Protein AF-A0A7S4HPI3-F1 (afdb_monomer_lite)

InterPro domains:
  IPR027353 NET domain [PF17035] (14-77)
  IPR027353 NET domain [PS51525] (5-86)
  IPR038336 NET domain superfamily [G3DSA:1.20.1270.220] (9-86)

Sequence (99 aa):
MAAASRSGAGEAREMSFEEKQTLSGGINRLTSNNLSKVVKIIKQNMPSLGQDSEEIEVDLAALDNGTLWKLQQFVDSCAATKKRPKKSTPTPQSRQQQI

Organism: NCBI:txid72548

Structure (mmCIF, N/CA/C/O backbone):
data_AF-A0A7S4HPI3-F1
#
_entry.id   AF-A0A7S4HPI3-F1
#
loop_
_atom_site.group_PDB
_atom_site.id
_atom_site.type_symbol
_atom_site.label_atom_id
_atom_site.label_alt_id
_atom_site.label_comp_id
_atom_site.label_asym_id
_atom_site.label_entity_id
_atom_site.label_seq_id
_atom_site.pdbx_PDB_ins_code
_atom_site.Cartn_x
_atom_site.Cartn_y
_atom_site.Cartn_z
_atom_site.occupancy
_atom_site.B_iso_or_equiv
_atom_site.auth_seq_id
_atom_site.auth_comp_id
_atom_site.auth_asym_id
_atom_site.auth_atom_id
_atom_site.pdbx_PDB_model_num
ATOM 1 N N . MET A 1 1 ? -7.655 -14.524 -29.773 1.00 34.19 1 MET A N 1
ATOM 2 C CA . MET A 1 1 ? -7.525 -14.540 -28.297 1.00 34.19 1 MET A CA 1
ATOM 3 C C . MET A 1 1 ? -7.295 -13.093 -27.867 1.00 34.19 1 MET A C 1
ATOM 5 O O . MET A 1 1 ? -6.400 -12.486 -28.427 1.00 34.19 1 MET A O 1
ATOM 9 N N . ALA A 1 2 ? -8.304 -12.416 -27.298 1.00 33.03 2 ALA A N 1
ATOM 10 C CA . ALA A 1 2 ? -8.433 -12.090 -25.859 1.00 33.03 2 ALA A CA 1
ATOM 11 C C . ALA A 1 2 ? -7.208 -11.303 -25.325 1.00 33.03 2 ALA A C 1
ATOM 13 O O . ALA A 1 2 ? -6.097 -11.771 -25.497 1.00 33.03 2 ALA A O 1
ATOM 14 N N . ALA A 1 3 ? -7.291 -10.138 -24.678 1.00 34.38 3 ALA A N 1
ATOM 15 C CA . ALA A 1 3 ? -8.386 -9.484 -23.975 1.00 34.38 3 ALA A CA 1
ATOM 16 C C . ALA A 1 3 ? -8.154 -7.957 -23.891 1.00 34.38 3 ALA A C 1
ATOM 18 O O . ALA A 1 3 ? -7.074 -7.451 -24.171 1.00 34.38 3 ALA A O 1
ATOM 19 N N . ALA A 1 4 ? -9.218 -7.252 -23.514 1.00 38.00 4 ALA A N 1
ATOM 20 C CA . ALA A 1 4 ? -9.352 -5.806 -23.418 1.00 38.00 4 ALA A CA 1
ATOM 21 C C . ALA A 1 4 ? -8.195 -5.072 -22.712 1.00 38.00 4 ALA A C 1
ATOM 23 O O . ALA A 1 4 ? -7.947 -5.292 -21.526 1.00 38.00 4 ALA A O 1
ATOM 24 N N . SER A 1 5 ? -7.620 -4.085 -23.403 1.00 42.44 5 SER A N 1
ATOM 25 C CA . SER A 1 5 ? -6.871 -2.972 -22.813 1.00 42.44 5 SER A CA 1
ATOM 26 C C . SER A 1 5 ? -7.828 -2.107 -21.992 1.00 42.44 5 SER A C 1
ATOM 28 O O . SER A 1 5 ? -8.375 -1.110 -22.463 1.00 42.44 5 SER A O 1
ATOM 30 N N . ARG A 1 6 ? -8.123 -2.539 -20.768 1.00 54.84 6 ARG A N 1
ATOM 31 C CA . ARG A 1 6 ? -8.726 -1.678 -19.756 1.00 54.84 6 ARG A CA 1
ATOM 32 C C . ARG A 1 6 ? -7.605 -1.169 -18.868 1.00 54.84 6 ARG A C 1
ATOM 34 O O . ARG A 1 6 ? -6.909 -1.983 -18.272 1.00 54.84 6 ARG A O 1
ATOM 41 N N . SER A 1 7 ? -7.602 0.148 -18.684 1.00 54.22 7 SER A N 1
ATOM 42 C CA . SER A 1 7 ? -6.818 0.928 -17.713 1.00 54.22 7 SER A CA 1
ATOM 43 C C . SER A 1 7 ? -5.562 1.562 -18.313 1.00 54.22 7 SER A C 1
ATOM 45 O O . SER A 1 7 ? -4.898 0.978 -19.157 1.00 54.22 7 SER A O 1
ATOM 47 N N . GLY A 1 8 ? -5.339 2.834 -17.974 1.00 45.81 8 GLY A N 1
ATOM 48 C CA . GLY A 1 8 ? -4.198 3.597 -18.477 1.00 45.81 8 GLY A CA 1
ATOM 49 C C . GLY A 1 8 ? -4.245 5.097 -18.190 1.00 45.81 8 GLY A C 1
ATOM 50 O O . GLY A 1 8 ? -3.201 5.722 -18.068 1.00 45.81 8 GLY A O 1
ATOM 51 N N . ALA A 1 9 ? -5.424 5.695 -17.984 1.00 47.50 9 ALA A N 1
ATOM 52 C CA . ALA A 1 9 ? -5.489 7.120 -17.627 1.00 47.50 9 ALA A CA 1
ATOM 53 C C . ALA A 1 9 ? -4.990 7.418 -16.191 1.00 47.50 9 ALA A C 1
ATOM 55 O O . ALA A 1 9 ? -4.723 8.570 -15.869 1.00 47.50 9 ALA A O 1
ATOM 56 N N . GLY A 1 10 ? -4.857 6.391 -15.337 1.00 51.06 10 GLY A N 1
ATOM 57 C CA . GLY A 1 10 ? -4.271 6.491 -13.991 1.00 51.06 10 GLY A CA 1
ATOM 58 C C . GLY A 1 10 ? -2.860 5.901 -13.861 1.00 51.06 10 GLY A C 1
ATOM 59 O O . GLY A 1 10 ? -2.102 6.348 -13.012 1.00 51.06 10 G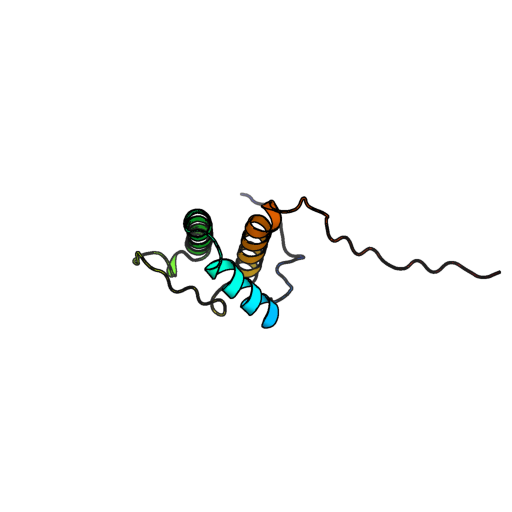LY A O 1
ATOM 60 N N . GLU A 1 11 ? -2.479 4.949 -14.720 1.00 54.19 11 GLU A N 1
ATOM 61 C CA . GLU A 1 11 ? -1.146 4.312 -14.716 1.00 54.19 11 GLU A CA 1
ATOM 62 C C . GLU A 1 11 ? -0.041 5.215 -15.282 1.00 54.19 11 GLU A C 1
ATOM 64 O O . GLU A 1 11 ? 1.133 4.975 -15.019 1.00 54.19 11 GLU A O 1
ATOM 69 N N . ALA A 1 12 ? -0.396 6.277 -16.011 1.00 57.16 12 ALA A N 1
ATOM 70 C CA . ALA A 1 12 ? 0.571 7.218 -16.577 1.00 57.16 12 ALA A CA 1
ATOM 71 C C . ALA A 1 12 ? 1.137 8.227 -15.558 1.00 57.16 12 ALA A C 1
ATOM 73 O O . ALA A 1 12 ? 2.157 8.855 -15.830 1.00 57.16 12 ALA A O 1
ATOM 74 N N . ARG A 1 13 ? 0.482 8.426 -14.404 1.00 71.62 13 ARG A N 1
ATOM 75 C CA . ARG A 1 13 ? 0.946 9.386 -13.392 1.00 71.62 13 ARG A CA 1
ATOM 76 C C . ARG A 1 13 ? 1.845 8.681 -12.393 1.00 71.62 13 ARG A C 1
ATOM 78 O O . ARG A 1 13 ? 1.346 7.889 -11.603 1.00 71.62 13 ARG A O 1
ATOM 85 N N . GLU A 1 14 ? 3.134 8.978 -12.396 1.00 76.00 14 GLU A N 1
ATOM 86 C CA . GLU A 1 14 ? 4.044 8.485 -11.362 1.00 76.00 14 GLU A CA 1
ATOM 87 C C . GLU A 1 14 ? 3.622 8.993 -9.978 1.00 76.00 14 GLU A C 1
ATOM 89 O O . GLU A 1 14 ? 3.240 10.154 -9.814 1.00 76.00 14 GLU A O 1
ATOM 94 N N . MET A 1 15 ? 3.658 8.107 -8.984 1.00 77.56 15 MET A N 1
ATOM 95 C CA . MET A 1 15 ? 3.353 8.455 -7.600 1.00 77.56 15 MET A CA 1
ATOM 96 C C . MET A 1 15 ? 4.469 9.338 -7.015 1.00 77.56 15 MET A C 1
ATOM 98 O O . MET A 1 15 ? 5.643 8.951 -7.020 1.00 77.56 15 MET A O 1
ATOM 102 N N . SER A 1 16 ? 4.112 10.510 -6.486 1.00 84.88 16 SER A N 1
ATOM 103 C CA . SER A 1 16 ? 5.057 11.445 -5.865 1.00 84.88 16 SER A CA 1
ATOM 104 C C . SER A 1 16 ? 5.668 10.871 -4.584 1.00 84.88 16 SER A C 1
ATOM 106 O O . SER A 1 16 ? 5.093 9.997 -3.936 1.00 84.88 16 SER A O 1
ATOM 108 N N . PHE A 1 17 ? 6.816 11.405 -4.155 1.00 85.19 17 PHE A N 1
ATOM 109 C CA . PHE A 1 17 ? 7.477 10.979 -2.913 1.00 85.19 17 PHE A CA 1
ATOM 110 C C . PHE A 1 17 ? 6.553 11.054 -1.683 1.00 85.19 17 PHE A C 1
ATOM 112 O O . PHE A 1 17 ? 6.487 10.106 -0.903 1.00 85.19 17 PHE A O 1
ATOM 119 N N . GLU A 1 18 ? 5.779 12.135 -1.548 1.00 86.31 18 GLU A N 1
ATOM 120 C CA . GLU A 1 18 ? 4.790 12.294 -0.471 1.00 86.31 18 GLU A CA 1
ATOM 121 C C . GLU A 1 18 ? 3.695 11.215 -0.507 1.00 86.31 18 GLU A C 1
ATOM 123 O O . GLU A 1 18 ? 3.284 10.691 0.534 1.00 86.31 18 GLU A O 1
ATOM 128 N N . GLU A 1 19 ? 3.241 10.839 -1.705 1.00 84.31 19 GLU A N 1
ATOM 129 C CA . GLU A 1 19 ? 2.248 9.779 -1.895 1.00 84.31 19 GLU A CA 1
ATOM 130 C C . GLU A 1 19 ? 2.847 8.413 -1.525 1.00 84.31 19 GLU A C 1
ATOM 132 O O . GLU A 1 19 ? 2.215 7.650 -0.794 1.00 84.31 19 GLU A O 1
ATOM 137 N N . LYS A 1 20 ? 4.106 8.140 -1.902 1.00 86.19 20 LYS A N 1
ATOM 138 C CA . LYS A 1 20 ? 4.839 6.931 -1.481 1.00 86.19 20 LYS A CA 1
ATOM 139 C C . LYS A 1 20 ? 5.028 6.872 0.041 1.00 86.19 20 LYS A C 1
ATOM 141 O O . LYS A 1 20 ? 4.849 5.809 0.636 1.00 86.19 20 LYS A O 1
ATOM 146 N N . GLN A 1 21 ? 5.338 7.998 0.691 1.00 87.38 21 GLN A N 1
ATOM 147 C CA . GLN A 1 21 ? 5.417 8.079 2.156 1.00 87.38 21 GLN A CA 1
ATOM 148 C C . GLN A 1 21 ? 4.071 7.768 2.815 1.00 87.38 21 GLN A C 1
ATOM 150 O O . GLN A 1 21 ? 4.008 6.991 3.771 1.00 87.38 21 GLN A O 1
ATOM 155 N N . THR A 1 22 ? 2.995 8.358 2.295 1.00 88.06 22 THR A N 1
ATOM 156 C CA . THR A 1 22 ? 1.636 8.139 2.801 1.00 88.06 22 THR A CA 1
ATOM 157 C C . THR A 1 22 ? 1.223 6.679 2.637 1.00 88.06 22 THR A C 1
ATOM 159 O O . THR A 1 22 ? 0.684 6.089 3.575 1.00 88.06 22 THR A O 1
ATOM 162 N N . LEU A 1 23 ? 1.539 6.074 1.490 1.00 87.88 23 LEU A N 1
ATOM 163 C CA . LEU A 1 23 ? 1.305 4.662 1.212 1.00 87.88 23 LEU A CA 1
ATOM 164 C C . LEU A 1 23 ? 2.046 3.764 2.209 1.00 87.88 23 LEU A C 1
ATOM 166 O O . LEU A 1 23 ? 1.419 2.918 2.845 1.00 87.88 23 LEU A O 1
ATOM 170 N N . SER A 1 24 ? 3.353 3.980 2.390 1.00 87.00 24 SER A N 1
ATOM 171 C CA . SER A 1 24 ? 4.190 3.218 3.330 1.00 87.00 24 SER A CA 1
ATOM 172 C C . SER A 1 24 ? 3.639 3.276 4.759 1.00 87.00 24 SER A C 1
ATOM 174 O O . SER A 1 24 ? 3.387 2.245 5.391 1.00 87.00 24 SER A O 1
ATOM 176 N N . GLY A 1 25 ? 3.348 4.486 5.247 1.00 87.06 25 GLY A N 1
ATOM 177 C CA . GLY A 1 25 ? 2.752 4.679 6.567 1.00 87.06 25 GLY A CA 1
ATOM 178 C C . GLY A 1 25 ? 1.354 4.064 6.679 1.00 87.06 25 GLY A C 1
ATOM 179 O O . GLY A 1 25 ? 1.004 3.501 7.714 1.00 87.06 25 GLY A O 1
ATOM 180 N N . GLY A 1 26 ? 0.553 4.134 5.615 1.00 86.38 26 GLY A N 1
ATOM 181 C CA . GLY A 1 26 ? -0.771 3.527 5.543 1.00 86.38 26 GLY A CA 1
ATOM 182 C C . GLY A 1 26 ? -0.719 2.006 5.652 1.00 86.38 26 GLY A C 1
ATOM 183 O O . GLY A 1 26 ? -1.446 1.449 6.470 1.00 86.38 26 GLY A O 1
ATOM 184 N N . ILE A 1 27 ? 0.179 1.357 4.903 1.00 87.06 27 ILE A N 1
ATOM 185 C CA . ILE A 1 27 ? 0.413 -0.094 4.939 1.00 87.06 27 ILE A CA 1
ATOM 186 C C . ILE A 1 27 ? 0.833 -0.538 6.344 1.00 87.06 27 ILE A C 1
ATOM 188 O O . ILE A 1 27 ? 0.235 -1.469 6.878 1.00 87.06 27 ILE A O 1
ATOM 192 N N . ASN A 1 28 ? 1.785 0.158 6.973 1.00 84.44 28 ASN A N 1
ATOM 193 C CA . ASN A 1 28 ? 2.245 -0.157 8.333 1.00 84.44 28 ASN A CA 1
ATOM 194 C C . ASN A 1 28 ? 1.115 -0.017 9.379 1.00 84.44 28 ASN A C 1
ATOM 196 O O . ASN A 1 28 ? 1.054 -0.735 10.371 1.00 84.44 28 ASN A O 1
ATOM 200 N N . ARG A 1 29 ? 0.148 0.874 9.134 1.00 86.75 29 ARG A N 1
ATOM 201 C CA . ARG A 1 29 ? -1.015 1.083 10.013 1.00 86.75 29 ARG A CA 1
ATOM 202 C C . ARG A 1 29 ? -2.173 0.113 9.758 1.00 86.75 29 ARG A C 1
ATOM 204 O O . ARG A 1 29 ? -3.166 0.163 10.491 1.00 86.75 29 ARG A O 1
ATOM 211 N N . LEU A 1 30 ? -2.100 -0.735 8.731 1.00 84.62 30 LEU A N 1
ATOM 212 C CA . LEU A 1 30 ? -3.126 -1.740 8.466 1.00 84.62 30 LEU A CA 1
ATOM 213 C C . LEU A 1 30 ? -3.046 -2.893 9.472 1.00 84.62 30 LEU A C 1
ATOM 215 O O . LEU A 1 30 ? -1.984 -3.309 9.915 1.00 84.62 30 LEU A O 1
ATOM 219 N N . THR A 1 31 ? -4.204 -3.465 9.797 1.00 87.62 31 THR A N 1
ATOM 220 C CA . THR A 1 31 ? -4.281 -4.693 10.596 1.00 87.62 31 THR A CA 1
ATOM 221 C C . THR A 1 31 ? -3.754 -5.896 9.811 1.00 87.62 31 THR A C 1
ATOM 223 O O . THR A 1 31 ? -3.841 -5.919 8.581 1.00 87.62 31 THR A O 1
ATOM 226 N N . SER A 1 32 ? -3.297 -6.945 10.506 1.00 84.88 32 SER A N 1
ATOM 227 C CA . SER A 1 32 ? -2.698 -8.149 9.899 1.00 84.88 32 SER A CA 1
ATOM 228 C C . SER A 1 32 ? -3.559 -8.775 8.793 1.00 84.88 32 SER A C 1
ATOM 230 O O . SER A 1 32 ? -3.040 -9.228 7.776 1.00 84.88 32 SER A O 1
ATOM 232 N N . ASN A 1 33 ? -4.888 -8.732 8.933 1.00 87.38 33 ASN A N 1
ATOM 233 C CA . ASN A 1 33 ? -5.820 -9.226 7.914 1.00 87.38 33 ASN A CA 1
ATOM 234 C C . ASN A 1 33 ? -5.753 -8.422 6.598 1.00 87.38 33 ASN A C 1
ATOM 236 O O . ASN A 1 33 ? -5.793 -8.987 5.505 1.00 87.38 33 ASN A O 1
ATOM 240 N N . ASN A 1 34 ? -5.639 -7.095 6.690 1.00 87.50 34 ASN A N 1
ATOM 241 C CA . ASN A 1 34 ? -5.519 -6.228 5.518 1.00 87.50 34 ASN A CA 1
ATOM 242 C C . ASN A 1 34 ? -4.097 -6.269 4.943 1.00 87.50 34 ASN A C 1
ATOM 244 O O . ASN A 1 34 ? -3.946 -6.331 3.726 1.00 87.50 34 ASN A O 1
ATOM 248 N N . LEU A 1 35 ? -3.074 -6.333 5.800 1.00 86.12 35 LEU A N 1
ATOM 249 C CA . LEU A 1 35 ? -1.677 -6.499 5.393 1.00 86.12 35 LEU A CA 1
ATOM 250 C C . LEU A 1 35 ? -1.481 -7.784 4.568 1.00 86.12 35 LEU A C 1
ATOM 252 O O . LEU A 1 35 ? -0.864 -7.764 3.508 1.00 86.12 35 LEU A O 1
ATOM 256 N N . SER A 1 36 ? -2.109 -8.888 4.983 1.00 85.88 36 SER A N 1
ATOM 257 C CA . SER A 1 36 ? -2.064 -10.157 4.247 1.00 85.88 36 SER A CA 1
ATOM 258 C C . SER A 1 36 ? -2.647 -10.039 2.826 1.00 85.88 36 SER A C 1
ATOM 260 O O . SER A 1 36 ? -2.150 -10.661 1.886 1.00 85.88 36 SER A O 1
ATOM 262 N N . LYS A 1 37 ? -3.668 -9.192 2.626 1.00 86.50 37 LYS A N 1
ATOM 263 C CA . LYS A 1 37 ? -4.220 -8.901 1.290 1.00 86.50 37 LYS A CA 1
ATOM 264 C C . LYS A 1 37 ? -3.278 -8.041 0.445 1.00 86.50 37 LYS A C 1
ATOM 266 O O . LYS A 1 37 ? -3.109 -8.343 -0.732 1.00 86.50 37 LYS A O 1
ATOM 271 N N . VAL A 1 38 ? -2.643 -7.028 1.037 1.00 85.06 38 VAL A N 1
ATOM 272 C CA . VAL A 1 38 ? -1.613 -6.193 0.384 1.00 85.06 38 VAL A CA 1
ATOM 273 C C . VAL A 1 38 ? -0.473 -7.072 -0.141 1.00 85.06 38 VAL A C 1
ATOM 275 O O . VAL A 1 38 ? -0.144 -7.017 -1.325 1.00 85.06 38 VAL A O 1
ATOM 278 N N . VAL A 1 39 ? 0.052 -7.962 0.703 1.00 83.31 39 VAL A N 1
ATOM 279 C CA . VAL A 1 39 ? 1.117 -8.910 0.341 1.00 83.31 39 VAL A CA 1
ATOM 280 C C . VAL A 1 39 ? 0.689 -9.829 -0.807 1.00 83.31 39 VAL A C 1
ATOM 282 O O . VAL A 1 39 ? 1.457 -10.033 -1.744 1.00 83.31 39 VAL A O 1
ATOM 285 N N . LYS A 1 40 ? -0.548 -10.345 -0.796 1.00 84.50 40 LYS A N 1
ATOM 286 C CA . LYS A 1 40 ? -1.070 -11.170 -1.901 1.00 84.50 40 LYS A CA 1
ATOM 287 C C . LYS A 1 40 ? -1.114 -10.417 -3.228 1.00 84.50 40 LYS A C 1
ATOM 289 O O . LYS A 1 40 ? -0.757 -10.997 -4.248 1.00 84.50 40 LYS A O 1
ATOM 294 N N . ILE A 1 41 ? -1.523 -9.146 -3.220 1.00 85.12 41 ILE A N 1
ATOM 295 C CA . ILE A 1 41 ? -1.543 -8.312 -4.430 1.00 85.12 41 ILE A CA 1
ATOM 296 C C . ILE A 1 41 ? -0.121 -8.160 -4.979 1.00 85.12 41 ILE A C 1
ATOM 298 O O . ILE A 1 41 ? 0.086 -8.345 -6.176 1.00 85.12 41 ILE A O 1
ATOM 302 N N . ILE A 1 42 ? 0.863 -7.890 -4.118 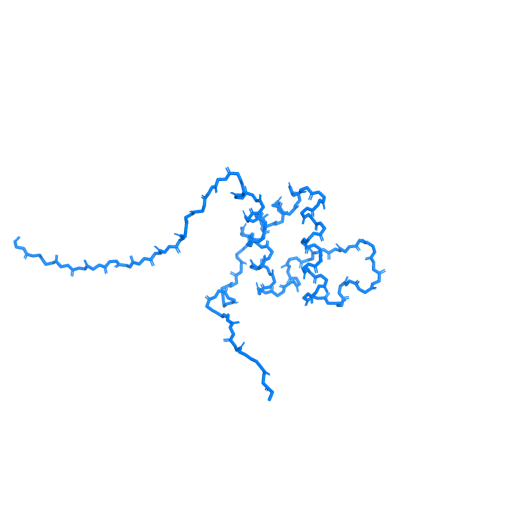1.00 82.69 42 ILE A N 1
ATOM 303 C CA . ILE A 1 42 ? 2.267 -7.754 -4.531 1.00 82.69 42 ILE A CA 1
ATOM 304 C C . ILE A 1 42 ? 2.782 -9.070 -5.111 1.00 82.69 42 ILE A C 1
ATOM 306 O O . ILE A 1 42 ? 3.264 -9.073 -6.236 1.00 82.69 42 ILE A O 1
ATOM 310 N N . LYS A 1 43 ? 2.586 -10.202 -4.421 1.00 79.62 43 LYS A N 1
ATOM 311 C CA . LYS A 1 43 ? 3.007 -11.528 -4.912 1.00 79.62 43 LYS A CA 1
ATOM 312 C C . LYS A 1 43 ? 2.371 -11.897 -6.261 1.00 79.62 43 LYS A C 1
ATOM 314 O O . LYS A 1 43 ? 3.009 -12.552 -7.075 1.00 79.62 43 LYS A O 1
ATOM 319 N N . GLN A 1 44 ? 1.133 -11.467 -6.518 1.00 81.00 44 GLN A N 1
ATOM 320 C CA . GLN A 1 44 ? 0.453 -11.702 -7.797 1.00 81.00 44 GLN A CA 1
ATOM 321 C C . GLN A 1 44 ? 0.979 -10.836 -8.945 1.00 81.00 44 GLN A C 1
ATOM 323 O O . GLN A 1 44 ? 0.981 -11.292 -10.084 1.00 81.00 44 GLN A O 1
ATOM 328 N N . ASN A 1 45 ? 1.382 -9.593 -8.667 1.00 77.25 45 ASN A N 1
ATOM 329 C CA . ASN A 1 45 ? 1.905 -8.686 -9.696 1.00 77.25 45 ASN A CA 1
ATOM 330 C C . ASN A 1 45 ? 3.430 -8.826 -9.863 1.00 77.25 45 ASN A C 1
ATOM 332 O O . ASN A 1 45 ? 3.954 -8.517 -10.926 1.00 77.25 45 ASN A O 1
ATOM 336 N N . MET A 1 46 ? 4.130 -9.333 -8.846 1.00 73.19 46 MET A N 1
ATOM 337 C CA . MET A 1 46 ? 5.573 -9.572 -8.833 1.00 73.19 46 MET A CA 1
ATOM 338 C C . MET A 1 46 ? 5.885 -10.963 -8.266 1.00 73.19 46 MET A C 1
ATOM 340 O O . MET A 1 46 ? 6.296 -11.091 -7.109 1.00 73.19 46 MET A O 1
ATOM 344 N N . PRO A 1 47 ? 5.716 -12.023 -9.076 1.00 69.62 47 PRO A N 1
ATOM 345 C CA . PRO A 1 47 ? 6.008 -13.388 -8.646 1.00 69.62 47 PRO A CA 1
ATOM 346 C C . PRO A 1 47 ? 7.482 -13.575 -8.256 1.00 69.62 47 PRO A C 1
ATOM 348 O O . PRO A 1 47 ? 7.773 -14.352 -7.352 1.00 69.62 47 PRO A O 1
ATOM 351 N N . SER A 1 48 ? 8.399 -12.804 -8.852 1.00 67.69 48 SER A N 1
ATOM 352 C CA . SER A 1 48 ? 9.838 -12.859 -8.564 1.00 67.69 48 SER A CA 1
ATOM 353 C C . SER A 1 48 ? 10.208 -12.469 -7.127 1.00 67.69 48 SER A C 1
ATOM 355 O O . SER A 1 48 ? 11.201 -12.963 -6.611 1.00 67.69 48 SER A O 1
ATOM 357 N N . LEU A 1 49 ? 9.417 -11.616 -6.464 1.00 66.75 49 LEU A N 1
ATOM 358 C CA . LEU A 1 49 ? 9.652 -11.204 -5.070 1.00 66.75 49 LEU A CA 1
ATOM 359 C C . LEU A 1 49 ? 9.115 -12.218 -4.046 1.00 66.75 49 LEU A C 1
ATOM 361 O O . LEU A 1 49 ? 9.451 -12.138 -2.870 1.00 66.75 49 LEU A O 1
ATOM 365 N N . GLY A 1 50 ? 8.237 -13.138 -4.458 1.00 62.03 50 GLY A N 1
ATOM 366 C CA . GLY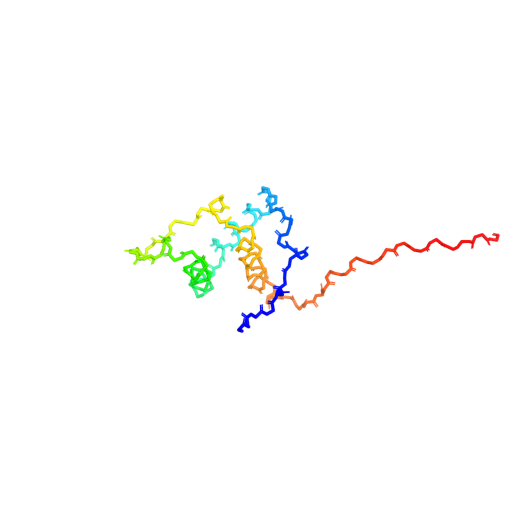 A 1 50 ? 7.418 -13.939 -3.545 1.00 62.03 50 GLY A CA 1
ATOM 367 C C . GLY A 1 50 ? 7.600 -15.450 -3.631 1.00 62.03 50 GLY A C 1
ATOM 368 O O . GLY A 1 50 ? 6.805 -16.150 -3.003 1.00 62.03 50 GLY A O 1
ATOM 369 N N . GLN A 1 51 ? 8.566 -15.944 -4.412 1.00 63.91 51 GLN A N 1
ATOM 370 C CA . GLN A 1 51 ? 8.748 -17.381 -4.655 1.00 63.91 51 GLN A CA 1
ATOM 371 C C . GLN A 1 51 ? 9.233 -18.157 -3.420 1.00 63.91 51 GLN A C 1
ATOM 373 O O . GLN A 1 51 ? 8.728 -19.254 -3.208 1.00 63.91 51 GLN A O 1
ATOM 378 N N . ASP A 1 52 ? 10.099 -17.578 -2.575 1.00 59.72 52 ASP A N 1
ATOM 379 C CA . ASP A 1 52 ? 10.832 -18.368 -1.566 1.00 59.72 52 ASP A CA 1
ATOM 380 C C . ASP A 1 52 ? 10.803 -17.849 -0.115 1.00 59.72 52 ASP A C 1
ATOM 382 O O . ASP A 1 52 ? 11.266 -18.559 0.773 1.00 59.72 52 ASP A O 1
ATOM 386 N N . SER A 1 53 ? 10.229 -16.673 0.180 1.00 59.59 53 SER A N 1
ATOM 387 C CA . SER A 1 53 ? 10.235 -16.138 1.557 1.00 59.59 53 SER A CA 1
ATOM 388 C C . SER A 1 53 ? 8.852 -15.978 2.199 1.00 59.59 53 SER A C 1
ATOM 390 O O . SER A 1 53 ? 7.882 -15.484 1.600 1.00 59.59 53 SER A O 1
ATOM 392 N N . GLU A 1 54 ? 8.800 -16.373 3.475 1.00 60.94 54 GLU A N 1
ATOM 393 C CA . GLU A 1 54 ? 7.684 -16.166 4.408 1.00 60.94 54 GLU A CA 1
ATOM 394 C C . GLU A 1 54 ? 7.509 -14.670 4.753 1.00 60.94 54 GLU A C 1
ATOM 396 O O . GLU A 1 54 ? 6.385 -14.206 4.951 1.00 60.94 54 GLU A O 1
ATOM 401 N N . GLU A 1 55 ? 8.593 -13.890 4.655 1.00 65.06 55 GLU A N 1
ATOM 402 C CA . GLU A 1 55 ? 8.634 -12.427 4.767 1.00 65.06 55 GLU A CA 1
ATOM 403 C C . GLU A 1 55 ? 9.166 -11.800 3.467 1.00 65.06 55 GLU A C 1
ATOM 405 O O . GLU A 1 55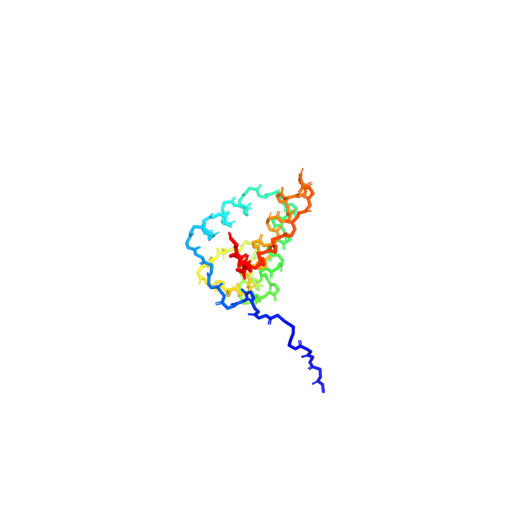 ? 10.193 -12.224 2.944 1.00 65.06 55 GLU A O 1
ATOM 410 N N . ILE A 1 56 ? 8.466 -10.798 2.921 1.00 68.38 56 ILE A N 1
ATOM 411 C CA . ILE A 1 56 ? 8.907 -10.077 1.715 1.00 68.38 56 ILE A CA 1
ATOM 412 C C . ILE A 1 56 ? 9.189 -8.611 2.044 1.00 68.38 56 ILE A C 1
ATOM 414 O O . ILE A 1 56 ? 8.336 -7.922 2.606 1.00 68.38 56 ILE A O 1
ATOM 418 N N . GLU A 1 57 ? 10.372 -8.126 1.668 1.00 72.12 57 GLU A N 1
ATOM 419 C CA . GLU A 1 57 ? 10.694 -6.699 1.704 1.00 72.12 57 GLU A CA 1
ATOM 420 C C . GLU A 1 57 ? 10.021 -6.008 0.513 1.00 72.12 57 GLU A C 1
ATOM 422 O O . GLU A 1 57 ? 10.229 -6.375 -0.645 1.00 72.12 57 GLU A O 1
ATOM 427 N N . VAL A 1 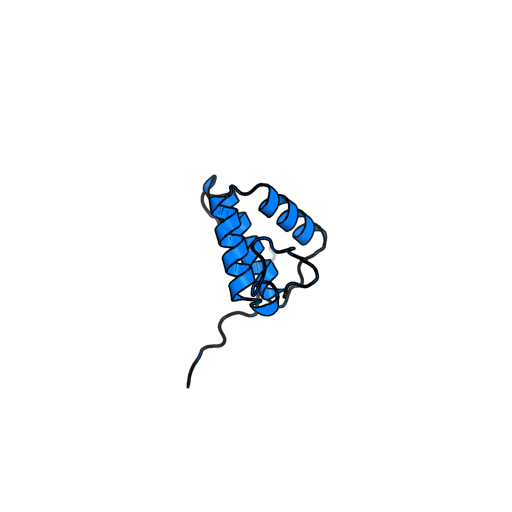58 ? 9.152 -5.036 0.794 1.00 74.06 58 VAL A N 1
ATOM 428 C CA . VAL A 1 58 ? 8.404 -4.312 -0.240 1.00 74.06 58 VAL A CA 1
ATOM 429 C C . VAL A 1 58 ? 9.120 -3.003 -0.544 1.00 74.06 58 VAL A C 1
ATOM 431 O O . VAL A 1 58 ? 8.925 -2.010 0.157 1.00 74.06 58 VAL A O 1
ATOM 434 N N . ASP A 1 59 ? 9.916 -2.986 -1.611 1.00 77.44 59 ASP A N 1
ATOM 435 C CA . ASP A 1 59 ? 10.528 -1.755 -2.106 1.00 77.44 59 ASP A CA 1
ATOM 436 C C . ASP A 1 59 ? 9.559 -0.993 -3.026 1.00 77.44 59 ASP A C 1
ATOM 438 O O . ASP A 1 59 ? 9.329 -1.363 -4.177 1.00 77.44 59 ASP A O 1
ATOM 442 N N . LEU A 1 60 ? 9.004 0.116 -2.525 1.00 78.56 60 LEU A N 1
ATOM 443 C CA . LEU A 1 60 ? 8.121 1.012 -3.283 1.00 78.56 60 LEU A CA 1
ATOM 444 C C . LEU A 1 60 ? 8.803 1.665 -4.501 1.00 78.56 60 LEU A C 1
ATOM 446 O O . LEU A 1 60 ? 8.107 2.202 -5.364 1.00 78.56 60 LEU A O 1
ATOM 450 N N . ALA A 1 61 ? 10.135 1.682 -4.571 1.00 75.56 61 ALA A N 1
ATOM 451 C CA . ALA A 1 61 ? 10.878 2.128 -5.745 1.00 75.56 61 ALA A CA 1
ATOM 452 C C . ALA A 1 61 ? 11.013 1.025 -6.805 1.00 75.56 61 ALA A C 1
ATOM 454 O O . ALA A 1 61 ? 11.085 1.344 -7.988 1.00 75.56 61 ALA A O 1
ATOM 455 N N . ALA A 1 62 ? 10.995 -0.247 -6.397 1.00 77.12 62 ALA A N 1
ATOM 456 C CA . ALA A 1 62 ? 11.035 -1.391 -7.306 1.00 77.12 62 ALA A CA 1
ATOM 457 C C . ALA A 1 62 ? 9.650 -1.768 -7.859 1.00 77.12 62 ALA A C 1
ATOM 459 O O . ALA A 1 62 ? 9.561 -2.480 -8.858 1.00 77.12 62 ALA A O 1
ATOM 460 N N . LEU A 1 63 ? 8.566 -1.315 -7.217 1.00 77.25 63 LEU A N 1
ATOM 461 C CA . LEU A 1 63 ? 7.201 -1.566 -7.675 1.00 77.25 63 LEU A CA 1
ATOM 462 C C . LEU A 1 63 ? 6.839 -0.739 -8.913 1.00 77.25 63 LEU A C 1
ATOM 464 O O . LEU A 1 63 ? 7.094 0.461 -8.982 1.00 77.25 63 LEU A O 1
ATOM 468 N N . ASP A 1 64 ? 6.130 -1.381 -9.843 1.00 81.00 64 ASP A N 1
ATOM 469 C CA . ASP A 1 64 ? 5.559 -0.705 -11.003 1.00 81.00 64 ASP A CA 1
ATOM 470 C C . ASP A 1 64 ? 4.469 0.287 -10.576 1.00 81.00 64 ASP A C 1
ATOM 472 O O . ASP A 1 64 ? 3.711 0.042 -9.627 1.00 81.00 64 ASP A O 1
ATOM 476 N N . ASN A 1 65 ? 4.353 1.391 -11.309 1.00 81.56 65 ASN A N 1
ATOM 477 C CA . ASN A 1 65 ? 3.395 2.443 -11.011 1.00 81.56 65 ASN A CA 1
ATOM 478 C C . ASN A 1 65 ? 1.952 1.911 -10.958 1.00 81.56 65 ASN A C 1
ATOM 480 O O . ASN A 1 65 ? 1.194 2.262 -10.051 1.00 81.56 65 ASN A O 1
ATOM 484 N N . GLY A 1 66 ? 1.584 0.976 -11.841 1.00 82.25 66 GLY A N 1
ATOM 485 C CA . GLY A 1 66 ? 0.266 0.336 -11.791 1.00 82.25 66 GLY A CA 1
ATOM 486 C C . GLY A 1 66 ? 0.020 -0.435 -10.489 1.00 82.25 66 GLY A C 1
ATOM 487 O O . GLY A 1 66 ? -1.091 -0.423 -9.952 1.00 82.25 66 GLY A O 1
ATOM 488 N N . THR A 1 67 ? 1.063 -1.052 -9.929 1.00 85.06 67 THR A N 1
ATOM 489 C CA . THR A 1 67 ? 0.993 -1.765 -8.645 1.00 85.06 67 THR A CA 1
ATOM 490 C C . THR A 1 67 ? 0.914 -0.790 -7.471 1.00 85.06 67 THR A C 1
ATOM 492 O O . THR A 1 67 ? 0.090 -0.993 -6.576 1.00 85.06 67 THR A O 1
ATOM 495 N N . LEU A 1 68 ? 1.695 0.297 -7.495 1.00 86.19 68 LEU A N 1
ATOM 496 C CA . LEU A 1 68 ? 1.664 1.357 -6.479 1.00 86.19 68 LEU A CA 1
ATOM 497 C C . LEU A 1 68 ? 0.266 1.974 -6.336 1.00 86.19 68 LEU A C 1
ATOM 499 O O . LEU A 1 68 ? -0.269 2.041 -5.227 1.00 86.19 68 LEU A O 1
ATOM 503 N N . TRP A 1 69 ? -0.379 2.339 -7.447 1.00 85.62 69 TRP A N 1
ATOM 504 C CA . TRP A 1 69 ? -1.745 2.878 -7.424 1.00 85.62 69 TRP A CA 1
ATOM 505 C C . TRP A 1 69 ? -2.775 1.870 -6.909 1.00 85.62 69 TRP A C 1
ATOM 507 O O . TRP A 1 69 ? -3.691 2.239 -6.169 1.00 85.62 69 TRP A O 1
ATOM 517 N N . LYS A 1 70 ? -2.618 0.585 -7.249 1.00 85.75 70 LYS A N 1
ATOM 518 C CA . LYS A 1 70 ? -3.476 -0.498 -6.740 1.00 85.75 70 LYS A CA 1
ATOM 519 C C . LYS A 1 70 ? -3.365 -0.641 -5.224 1.00 85.75 70 LYS A C 1
ATOM 521 O O . LYS A 1 70 ? -4.382 -0.779 -4.544 1.00 85.75 70 LYS A O 1
ATOM 526 N N . LEU A 1 71 ? -2.138 -0.593 -4.704 1.00 87.38 71 LEU A N 1
ATOM 527 C CA . LEU A 1 71 ? -1.856 -0.647 -3.271 1.00 87.38 71 LEU A CA 1
ATOM 528 C C . LEU A 1 71 ? -2.459 0.556 -2.551 1.00 87.38 71 LEU A C 1
ATOM 530 O O . LEU A 1 71 ? -3.176 0.371 -1.570 1.00 87.38 71 LEU A O 1
ATOM 534 N N . GLN A 1 72 ? -2.253 1.763 -3.079 1.00 85.88 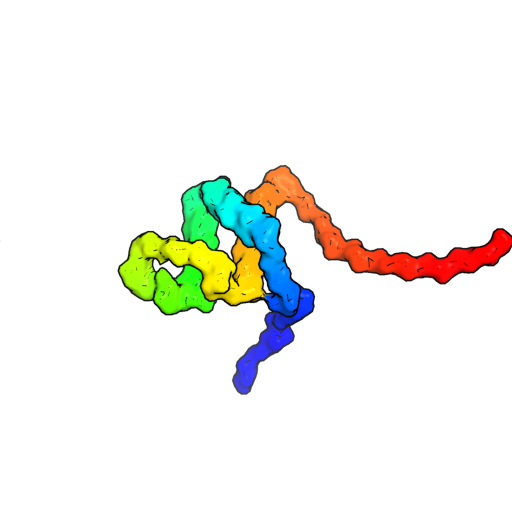72 GLN A N 1
ATOM 535 C CA . GLN A 1 72 ? -2.837 2.987 -2.533 1.00 85.88 72 GLN A CA 1
ATOM 536 C C . GLN A 1 72 ? -4.355 2.916 -2.475 1.00 85.88 72 GLN A C 1
ATOM 538 O O . GLN A 1 72 ? -4.928 3.130 -1.412 1.00 85.88 72 GLN A O 1
ATOM 543 N N . GLN A 1 73 ? -5.018 2.538 -3.569 1.00 85.44 73 GLN A N 1
ATOM 544 C CA . GLN A 1 73 ? -6.475 2.429 -3.596 1.00 85.44 73 GLN A CA 1
ATOM 545 C C . GLN A 1 73 ? -6.996 1.410 -2.573 1.00 85.44 73 GLN A C 1
ATOM 547 O O . GLN A 1 73 ? -8.055 1.615 -1.971 1.00 85.44 73 GLN A O 1
ATOM 552 N N . PHE A 1 74 ? -6.261 0.318 -2.357 1.00 87.38 74 PHE A N 1
ATOM 553 C CA . PHE A 1 74 ? -6.608 -0.683 -1.357 1.00 87.38 74 PHE A CA 1
ATOM 554 C C . PHE A 1 74 ? -6.441 -0.149 0.071 1.00 87.38 74 PHE A C 1
ATOM 556 O O . PHE A 1 74 ? -7.361 -0.274 0.880 1.00 87.38 74 PHE A O 1
ATOM 563 N N . VAL A 1 75 ? -5.306 0.489 0.371 1.00 86.00 75 VAL A N 1
ATOM 564 C CA . VAL A 1 75 ? -5.015 1.102 1.676 1.00 86.00 75 VAL A CA 1
ATOM 565 C C . VAL A 1 75 ? -6.026 2.205 1.989 1.00 86.00 75 VAL A C 1
ATOM 567 O O . VAL A 1 75 ? -6.598 2.207 3.080 1.00 86.00 75 VAL A O 1
ATOM 570 N N . ASP A 1 76 ? -6.322 3.075 1.020 1.00 84.56 76 ASP A N 1
ATOM 571 C CA . ASP A 1 76 ? -7.359 4.100 1.133 1.00 84.56 76 ASP A CA 1
ATOM 572 C C . ASP A 1 76 ? -8.735 3.482 1.332 1.00 84.56 76 ASP A C 1
ATOM 574 O O . ASP A 1 76 ? -9.484 3.953 2.173 1.00 84.56 76 ASP A O 1
ATOM 578 N N . SER A 1 77 ? -9.081 2.400 0.634 1.00 83.88 77 SER A N 1
ATOM 579 C CA . SER A 1 77 ? -10.362 1.716 0.850 1.00 83.88 77 SER A CA 1
ATOM 580 C C . SER A 1 77 ? -10.451 1.127 2.258 1.00 83.88 77 SER A C 1
ATOM 582 O O . SER A 1 77 ? -11.471 1.280 2.930 1.00 83.88 77 SER A O 1
ATOM 584 N N . CYS A 1 78 ? -9.375 0.511 2.753 1.00 82.94 78 CYS A N 1
ATOM 585 C CA . CYS A 1 78 ? -9.294 0.029 4.129 1.00 82.94 78 CYS A CA 1
ATOM 586 C C . CYS A 1 78 ? -9.429 1.180 5.140 1.00 82.94 78 CYS A C 1
ATOM 588 O O . CYS A 1 78 ? -10.171 1.037 6.113 1.00 82.94 78 CYS A O 1
ATOM 590 N N . ALA A 1 79 ? -8.795 2.330 4.896 1.00 75.19 79 ALA A N 1
ATOM 591 C CA . ALA A 1 79 ? -8.908 3.522 5.737 1.00 75.19 79 ALA A CA 1
ATOM 592 C C . ALA A 1 79 ? -10.299 4.191 5.649 1.00 75.19 79 ALA A C 1
ATOM 594 O O . ALA A 1 79 ? -10.853 4.631 6.661 1.00 75.19 79 ALA A O 1
ATOM 595 N N . ALA A 1 80 ? -10.892 4.222 4.454 1.00 67.75 80 ALA A N 1
ATOM 596 C CA . ALA A 1 80 ? -12.155 4.876 4.122 1.00 67.75 80 ALA A CA 1
ATOM 597 C C . ALA A 1 80 ? -13.390 4.052 4.497 1.00 67.75 80 ALA A C 1
ATOM 599 O O . ALA A 1 80 ? -14.482 4.608 4.564 1.00 67.75 80 ALA A O 1
ATOM 600 N N . THR A 1 81 ? -13.268 2.768 4.848 1.00 54.97 81 THR A N 1
ATOM 601 C CA . THR A 1 81 ? -14.393 2.012 5.445 1.00 54.97 81 THR A CA 1
ATOM 602 C C . THR A 1 81 ? -14.954 2.660 6.722 1.00 54.97 81 THR A C 1
ATOM 604 O O . THR A 1 81 ? -16.065 2.334 7.132 1.00 54.97 81 THR A O 1
ATOM 607 N N . LYS A 1 82 ? -14.260 3.650 7.307 1.00 52.06 82 LYS A N 1
ATOM 608 C CA . LYS A 1 82 ? -14.795 4.506 8.377 1.00 52.06 82 LYS A CA 1
ATOM 609 C C . LYS A 1 82 ? -15.659 5.687 7.895 1.00 52.06 82 LYS A C 1
ATOM 611 O O . LYS A 1 82 ? -16.395 6.227 8.717 1.00 52.06 82 LYS A O 1
ATOM 616 N N . LYS A 1 83 ? -15.633 6.098 6.617 1.00 44.22 83 LYS A N 1
ATOM 617 C CA . LYS A 1 83 ? -16.485 7.171 6.051 1.00 44.22 83 LYS A CA 1
ATOM 618 C C . LYS A 1 83 ? -16.776 6.948 4.552 1.00 44.22 83 LYS A C 1
ATOM 620 O O . LYS A 1 83 ? -15.886 6.974 3.717 1.00 44.22 83 LYS A O 1
ATOM 625 N N . ARG A 1 84 ? -18.066 6.765 4.242 1.00 42.25 84 ARG A N 1
ATOM 626 C CA . ARG A 1 84 ? -18.704 6.573 2.916 1.00 42.25 84 ARG A CA 1
ATOM 627 C C . ARG A 1 84 ? -18.109 7.423 1.760 1.00 42.25 84 ARG A C 1
ATOM 629 O O . ARG A 1 84 ? -17.663 8.542 1.997 1.00 42.25 84 ARG A O 1
ATOM 636 N N . PRO A 1 85 ? -18.195 6.945 0.499 1.00 51.72 85 PRO A N 1
ATOM 637 C CA . PRO A 1 85 ? -17.402 7.435 -0.628 1.00 51.72 85 PRO A CA 1
ATOM 638 C C . PRO A 1 85 ? -18.003 8.688 -1.268 1.00 51.72 85 PRO A C 1
ATOM 640 O O . PRO A 1 85 ? -19.218 8.754 -1.467 1.00 51.72 85 PRO A O 1
ATOM 643 N N . LYS A 1 86 ? -17.159 9.628 -1.712 1.00 41.38 86 LYS A N 1
ATOM 644 C CA . LYS A 1 86 ? -17.520 10.558 -2.792 1.00 41.38 86 LYS A CA 1
ATOM 645 C C . LYS A 1 86 ? -16.358 10.728 -3.766 1.00 41.38 86 LYS A C 1
ATOM 647 O O . LYS A 1 86 ? -15.311 11.262 -3.429 1.00 41.38 86 LYS A O 1
ATOM 652 N N . LYS A 1 87 ? -16.614 10.213 -4.969 1.00 39.12 87 LYS A N 1
ATOM 653 C CA . LYS A 1 87 ? -15.872 10.366 -6.219 1.00 39.12 87 LYS A CA 1
ATOM 654 C C . LYS A 1 87 ? -15.311 11.779 -6.379 1.00 39.12 87 LYS A C 1
ATOM 656 O O . LYS A 1 87 ? -16.068 12.746 -6.387 1.00 39.12 87 LYS A O 1
ATOM 661 N N . SER A 1 88 ? -14.007 11.859 -6.597 1.00 44.81 88 SER A N 1
ATOM 662 C CA . SER A 1 88 ? -13.338 12.999 -7.207 1.00 44.81 88 SER A CA 1
ATOM 663 C C . SER A 1 88 ? -13.730 13.037 -8.685 1.00 44.81 88 SER A C 1
ATOM 665 O O . SER A 1 88 ? -13.248 12.244 -9.488 1.00 44.81 88 SER A O 1
ATOM 667 N N . THR A 1 89 ? -14.631 13.942 -9.045 1.00 41.47 89 THR A N 1
ATOM 668 C CA . THR A 1 89 ? -14.766 14.426 -10.421 1.00 41.47 89 THR A CA 1
ATOM 669 C C . THR A 1 89 ? -14.450 15.917 -10.402 1.00 41.47 89 THR A C 1
ATOM 671 O O . THR A 1 89 ? -15.294 16.693 -9.948 1.00 41.47 89 THR A O 1
ATOM 674 N N . PRO A 1 90 ? -13.253 16.348 -10.830 1.00 58.28 90 PRO A N 1
ATOM 675 C CA . PRO A 1 90 ? -13.049 17.723 -11.241 1.00 58.28 90 PRO A CA 1
ATOM 676 C C . PRO A 1 90 ? -13.578 17.848 -12.674 1.00 58.28 90 PRO A C 1
ATOM 678 O O . PRO A 1 90 ? -13.058 17.203 -13.582 1.00 58.28 90 PRO A O 1
ATOM 681 N N . THR A 1 91 ? -14.614 18.656 -12.885 1.00 42.62 91 THR A N 1
ATOM 682 C CA . THR A 1 91 ? -15.053 19.022 -14.240 1.00 42.62 91 THR A CA 1
ATOM 683 C C . THR A 1 91 ? -15.154 20.550 -14.323 1.00 42.62 91 THR A C 1
ATOM 685 O O . THR A 1 91 ? -15.597 21.170 -13.353 1.00 42.62 91 THR A O 1
ATOM 688 N N . PRO A 1 92 ? -14.654 21.174 -15.407 1.00 53.69 92 PRO A N 1
ATOM 689 C CA . PRO A 1 92 ? -14.051 22.500 -15.365 1.00 53.69 92 PRO A CA 1
ATOM 690 C C . PRO A 1 92 ? -15.016 23.646 -15.701 1.00 53.69 92 PRO A C 1
ATOM 692 O O . PRO A 1 92 ? -16.040 23.469 -16.354 1.00 53.69 92 PRO A O 1
ATOM 695 N N . GLN A 1 93 ? -14.604 24.834 -15.252 1.00 60.75 93 GLN A N 1
ATOM 696 C CA . GLN A 1 93 ? -14.863 26.172 -15.792 1.00 60.75 93 GLN A CA 1
ATOM 697 C C . GLN A 1 93 ? -15.651 26.223 -17.118 1.00 60.75 93 GLN A C 1
ATOM 699 O O . GLN A 1 93 ? -15.139 25.851 -18.172 1.00 60.75 93 GLN A O 1
ATOM 704 N N . SER A 1 94 ? -16.850 26.813 -17.088 1.00 54.78 94 SER A N 1
ATOM 705 C CA . SER A 1 94 ? -17.469 27.414 -18.275 1.00 54.78 94 SER A CA 1
ATOM 706 C C . SER A 1 94 ? -17.740 28.895 -18.038 1.00 54.78 94 SER A C 1
ATOM 708 O O . SER A 1 94 ? -18.524 29.301 -17.187 1.00 54.78 94 SER A O 1
ATOM 710 N N . ARG A 1 95 ? -17.003 29.684 -18.816 1.00 70.75 95 ARG A N 1
ATOM 711 C CA . ARG A 1 95 ? -17.103 31.121 -19.054 1.00 70.75 95 ARG A CA 1
ATOM 712 C C . ARG A 1 95 ? -18.406 31.422 -19.807 1.00 70.75 95 ARG A C 1
ATOM 714 O O . ARG A 1 95 ? -18.546 30.988 -20.945 1.00 70.75 95 ARG A O 1
ATOM 721 N N . GLN A 1 96 ? -19.305 32.219 -19.231 1.00 51.41 96 GLN A N 1
ATOM 722 C CA . GLN A 1 96 ? -20.427 32.838 -19.956 1.00 51.41 96 GLN A CA 1
ATOM 723 C C . GLN A 1 96 ? -20.754 34.187 -19.279 1.00 51.41 96 GLN A C 1
ATOM 725 O O . GLN A 1 96 ? -21.185 34.203 -18.135 1.00 51.41 96 GLN A O 1
ATOM 730 N N . GLN A 1 97 ? -20.165 35.278 -19.793 1.00 53.72 97 GLN A N 1
ATOM 731 C CA . GLN A 1 97 ? -20.824 36.366 -20.558 1.00 53.72 97 GLN A CA 1
ATOM 732 C C . GLN A 1 97 ? -21.657 37.292 -19.653 1.00 53.72 97 GLN A C 1
ATOM 734 O O . GLN A 1 97 ? -22.661 36.879 -19.095 1.00 53.72 97 GLN A O 1
ATOM 739 N N . GLN A 1 98 ? -21.099 38.451 -19.283 1.00 55.78 98 GLN A N 1
ATOM 740 C CA . GLN A 1 98 ? -21.364 39.762 -19.910 1.00 55.78 98 GLN A CA 1
ATOM 741 C C . GLN A 1 98 ? -22.852 40.132 -19.946 1.00 55.78 98 GLN A C 1
ATOM 743 O O . GLN A 1 98 ? -23.585 39.622 -20.788 1.00 55.78 98 GLN A O 1
ATOM 748 N N . ILE A 1 99 ? -23.221 41.079 -19.080 1.00 58.91 99 ILE A N 1
ATOM 749 C CA . ILE A 1 99 ? -24.171 42.177 -19.308 1.00 58.91 99 ILE A CA 1
ATOM 750 C C . ILE A 1 99 ? -23.761 43.344 -18.412 1.00 58.91 99 ILE A C 1
ATOM 752 O O . ILE A 1 99 ? -23.340 43.064 -17.266 1.00 58.91 99 ILE A O 1
#

Foldseek 3Di:
DDDDPDDDPQLPDAQDPVSVVVLVVLLVPDDPVLVVVLVVLCCVVCVVQPVDDPDGDDDPVPDRSVSSVVSSVSSVVRVCVVPDDDDDDDDDDDDDDDD

pLDDT: mean 70.36, std 16.61, range [33.03, 88.06]

Radius of gyration: 17.79 Å; chains: 1; bounding box: 35×60×39 Å

Secondary structure (DSSP, 8-state):
--------TTTTSPPPHHHHHHHHHHHHTS-HHHHHHHHHHHHHH-GGGSSS-SS----TTTS-HHHHHHHHHHHHHHHHTTS----------------